Protein AF-A0A946UYH3-F1 (afdb_monomer)

Foldseek 3Di:
DEDEADAPPDQWGQDAKDKDKDKAFDDDPAAWAWKWKDKQPWIDIDGRVNCVVNRIDIDITIDGSVSFDIDGHPQDRHPVDPRGDQKDKDWLSIKMKMWIWGDDPPDIDIDIDMDRDMDMYGYPDDPDDPPPDPDDDDDDDDDDDD

Nearest PDB structures (foldseek):
  7w9m-assembly1_B  TM=3.131E-01  e=1.533E-01  Homo sapiens
  7tj9-assembly1_B  TM=3.455E-01  e=3.150E-01  Homo sap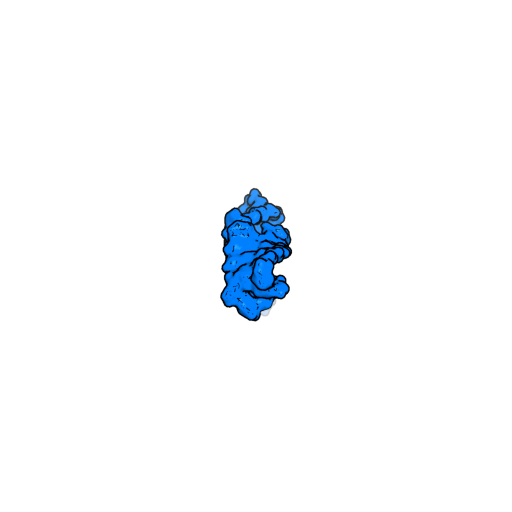iens
  8esd-assembly1_S  TM=6.014E-01  e=2.314E+00  Homo sapiens
  8jyw-assembly1_A  TM=1.982E-01  e=4.257E+00  Trichoplax adhaerens

Radius of gyration: 27.03 Å; Cα contacts (8 Å, |Δi|>4): 271; chains: 1; bounding box: 70×58×74 Å

Secondary structure (DSSP, 8-state):
-EEPPBPTT--EEPP--EEEEEEEE---SSEEEEEEEEETTEEEEEEHHHHTT-SEEEEEEEEPGGGSPPEE-TTBSBTT-TTSBSEEEEEEEEEEEEEEEEEETTEEEEEEEEEEEEEEEEE-PPPPPP----PPP-PPPPPP--

pLDDT: mean 83.89, std 14.58, range [45.91, 98.06]

Sequence (146 aa):
MAVAPRAAGLDVVNLPAVGFALRAAIQCKGEPVSVTLSIADTFTTIGRDALLDKRAAEATVEVAAGQLALAAHDGFCIAEDRATSDELLLPGFTTAHASLRCMNGDVESLHFASAPLQLRLSCAREPDAPQEEPDAPQEEPGEPDR

Mean predicted aligned error: 10.33 Å

Structure (mmCIF, N/CA/C/O backbone):
data_AF-A0A946UYH3-F1
#
_entry.id   AF-A0A946UYH3-F1
#
loop_
_atom_site.group_PDB
_atom_site.id
_atom_site.type_symbol
_atom_site.label_atom_id
_atom_site.label_alt_id
_atom_site.label_comp_id
_atom_site.label_asym_id
_atom_site.label_entity_id
_atom_site.label_seq_id
_atom_site.pdbx_PDB_ins_code
_atom_site.Cartn_x
_atom_site.Cartn_y
_atom_site.Cartn_z
_atom_site.occupancy
_atom_site.B_iso_or_equiv
_atom_site.auth_seq_id
_atom_site.auth_comp_id
_atom_site.auth_asym_id
_atom_site.auth_atom_id
_atom_site.pdbx_PDB_model_num
ATOM 1 N N . MET A 1 1 ? -8.093 -8.979 9.845 1.00 81.88 1 MET A N 1
ATOM 2 C CA . MET A 1 1 ? -7.068 -8.528 10.809 1.00 81.88 1 MET A CA 1
ATOM 3 C C . MET A 1 1 ? -7.731 -8.343 12.153 1.00 81.88 1 MET A C 1
ATOM 5 O O . MET A 1 1 ? -8.774 -7.708 12.195 1.00 81.88 1 MET A O 1
ATOM 9 N N . ALA A 1 2 ? -7.150 -8.897 13.214 1.00 85.12 2 ALA A N 1
ATOM 10 C CA . ALA A 1 2 ? -7.738 -8.864 14.546 1.00 85.12 2 ALA A CA 1
ATOM 11 C C . ALA A 1 2 ? -7.519 -7.512 15.245 1.00 85.12 2 ALA A C 1
ATOM 13 O O . ALA A 1 2 ? -6.411 -6.978 15.211 1.00 85.12 2 ALA A O 1
ATOM 14 N N . VAL A 1 3 ? -8.557 -6.984 15.891 1.00 86.44 3 VAL A N 1
ATOM 15 C CA . VAL A 1 3 ? -8.477 -5.820 16.787 1.00 86.44 3 VAL A CA 1
ATOM 16 C C . VAL A 1 3 ? -9.142 -6.146 18.119 1.00 86.44 3 VAL A C 1
ATOM 18 O O . VAL A 1 3 ? -10.119 -6.892 18.161 1.00 86.44 3 VAL A O 1
ATOM 21 N N . ALA A 1 4 ? -8.594 -5.613 19.208 1.00 86.12 4 ALA A N 1
ATOM 22 C CA . ALA A 1 4 ? -9.153 -5.824 20.536 1.00 86.12 4 ALA A CA 1
ATOM 23 C C . ALA A 1 4 ? -10.472 -5.048 20.711 1.00 86.12 4 ALA A C 1
ATOM 25 O O . ALA A 1 4 ? -10.608 -3.958 20.142 1.00 86.12 4 ALA A O 1
ATOM 26 N N . PRO A 1 5 ? -11.415 -5.565 21.520 1.00 86.62 5 PRO A N 1
ATOM 27 C CA . PRO A 1 5 ? -12.607 -4.819 21.893 1.00 86.62 5 PRO A CA 1
ATOM 28 C C . PRO A 1 5 ? -12.257 -3.488 22.561 1.00 86.62 5 PRO A C 1
ATOM 30 O O . PRO A 1 5 ? -11.359 -3.418 23.401 1.00 86.62 5 PRO A O 1
ATOM 33 N N . ARG A 1 6 ? -12.977 -2.427 22.198 1.00 85.00 6 ARG A N 1
ATOM 34 C CA . ARG A 1 6 ? -12.790 -1.080 22.753 1.00 85.00 6 ARG A CA 1
ATOM 35 C C . ARG A 1 6 ? -13.858 -0.745 23.793 1.00 85.00 6 ARG A C 1
ATOM 37 O O . ARG A 1 6 ? -14.955 -1.299 23.762 1.00 85.00 6 ARG A O 1
ATOM 44 N N . ALA A 1 7 ? -13.539 0.171 24.704 1.00 83.44 7 ALA A N 1
ATOM 45 C CA . ALA A 1 7 ? -14.489 0.653 25.705 1.00 83.44 7 ALA A CA 1
ATOM 46 C C . ALA A 1 7 ? -15.679 1.382 25.057 1.00 83.44 7 ALA A C 1
ATOM 48 O O . ALA A 1 7 ? -15.552 1.969 23.976 1.00 83.44 7 ALA A O 1
ATOM 49 N N . ALA A 1 8 ? -16.828 1.362 25.735 1.00 78.94 8 ALA A N 1
ATOM 50 C CA . ALA A 1 8 ? -17.993 2.136 25.326 1.00 78.94 8 ALA A CA 1
ATOM 51 C C . ALA A 1 8 ? -17.664 3.643 25.282 1.00 78.94 8 ALA A C 1
ATOM 53 O O . ALA A 1 8 ? -16.902 4.149 26.106 1.00 78.94 8 ALA A O 1
ATOM 54 N N . GLY A 1 9 ? -18.224 4.357 24.301 1.00 73.50 9 GLY A N 1
ATOM 55 C CA . GLY A 1 9 ? -17.996 5.796 24.103 1.00 73.50 9 GLY A CA 1
ATOM 56 C C . GLY A 1 9 ? -16.707 6.166 23.357 1.00 73.50 9 GLY A C 1
ATOM 57 O O . GLY A 1 9 ? -16.416 7.349 23.208 1.00 73.50 9 GLY A O 1
ATOM 58 N N . LEU A 1 10 ? -15.929 5.184 22.886 1.00 77.50 10 LEU A N 1
ATOM 59 C CA . LEU A 1 10 ? -14.854 5.421 21.922 1.00 77.50 10 LEU A CA 1
ATOM 60 C C . LEU A 1 10 ? -15.383 5.237 20.496 1.00 77.50 10 LEU A C 1
ATOM 62 O O . LEU A 1 10 ? -15.771 4.131 20.108 1.00 77.50 10 LEU A O 1
ATOM 66 N N . ASP A 1 11 ? -15.328 6.298 19.696 1.00 74.62 11 ASP A N 1
ATOM 67 C CA . ASP A 1 11 ? -15.830 6.283 18.311 1.00 74.62 11 ASP A CA 1
ATOM 68 C C . ASP A 1 11 ? -14.778 5.789 17.311 1.00 74.62 11 ASP A C 1
ATOM 70 O O . ASP A 1 11 ? -15.078 5.485 16.158 1.00 74.62 11 ASP A O 1
ATOM 74 N N . VAL A 1 12 ? -13.528 5.679 17.762 1.00 77.38 12 VAL A N 1
ATOM 75 C CA . VAL A 1 12 ? -12.361 5.454 16.916 1.00 77.38 12 VAL A CA 1
ATOM 76 C C . VAL A 1 12 ? -11.763 4.063 17.116 1.00 77.38 12 VAL A C 1
ATOM 78 O O . VAL A 1 12 ? -11.530 3.620 18.241 1.00 77.38 12 VAL A O 1
ATOM 81 N N . VAL A 1 13 ? -11.434 3.404 16.004 1.00 77.56 13 VAL A N 1
ATOM 82 C CA . VAL A 1 13 ? -10.667 2.155 15.972 1.00 77.56 13 VAL A CA 1
ATOM 83 C C . VAL A 1 13 ? -9.191 2.448 15.709 1.00 77.56 13 VAL A C 1
ATOM 85 O O . VAL A 1 13 ? -8.835 2.989 14.661 1.00 77.56 13 VAL A O 1
ATOM 88 N N . ASN A 1 14 ? -8.325 2.031 16.635 1.00 76.81 14 ASN A N 1
ATOM 89 C CA . ASN A 1 14 ? -6.879 2.031 16.425 1.00 76.81 14 ASN A CA 1
ATOM 90 C C . ASN A 1 14 ? -6.479 0.831 15.562 1.00 76.81 14 ASN A C 1
ATOM 92 O O . ASN A 1 14 ? -6.734 -0.319 15.925 1.00 76.81 14 ASN A O 1
ATOM 96 N N . LEU A 1 15 ? -5.837 1.100 14.427 1.00 81.38 15 LEU A N 1
ATOM 97 C CA . LEU A 1 15 ? -5.325 0.060 13.542 1.00 81.38 15 LEU A CA 1
ATOM 98 C C . LEU A 1 15 ? -3.907 -0.349 13.977 1.00 81.38 15 LEU A C 1
ATOM 100 O O . LEU A 1 15 ? -3.093 0.527 14.263 1.00 81.38 15 LEU A O 1
ATOM 104 N N . PRO A 1 16 ? -3.575 -1.650 14.032 1.00 83.06 16 PRO A N 1
ATOM 105 C CA . PRO A 1 16 ? -2.197 -2.103 14.198 1.00 83.06 16 PRO A CA 1
ATOM 106 C C . PRO A 1 16 ? -1.377 -1.843 12.923 1.00 83.06 16 PRO A C 1
ATOM 108 O O . PRO A 1 16 ? -1.910 -1.420 11.899 1.00 83.06 16 PRO A O 1
ATOM 111 N N . ALA A 1 17 ? -0.073 -2.123 12.973 1.00 88.56 17 ALA A N 1
ATOM 112 C CA . ALA A 1 17 ? 0.749 -2.149 11.766 1.00 88.56 17 ALA A CA 1
ATOM 113 C C . ALA A 1 17 ? 0.253 -3.239 10.801 1.00 88.56 17 ALA A C 1
ATOM 115 O O . ALA A 1 17 ? -0.156 -4.320 11.236 1.00 88.56 17 ALA A O 1
ATOM 116 N N . VAL A 1 18 ? 0.290 -2.959 9.497 1.00 89.31 18 VAL A N 1
ATOM 117 C CA . VAL A 1 18 ? -0.263 -3.850 8.468 1.00 89.31 18 VAL A CA 1
ATOM 118 C C . VAL A 1 18 ? 0.735 -4.063 7.341 1.00 89.31 18 VAL A C 1
ATOM 120 O O . VAL A 1 18 ? 1.255 -3.105 6.775 1.00 89.31 18 VAL A O 1
ATOM 123 N N . GLY A 1 19 ? 0.973 -5.327 6.993 1.00 91.12 19 GLY A N 1
ATOM 124 C CA . GLY A 1 19 ? 1.743 -5.717 5.815 1.00 91.12 19 GLY A CA 1
ATOM 125 C C . GLY A 1 19 ? 0.843 -5.909 4.597 1.00 91.12 19 GLY A C 1
ATOM 126 O O . GLY A 1 19 ? -0.117 -6.679 4.647 1.00 91.12 19 GLY A O 1
ATOM 127 N N . PHE A 1 20 ? 1.175 -5.249 3.490 1.00 92.19 20 PHE A N 1
ATOM 128 C CA . PHE A 1 20 ? 0.482 -5.402 2.212 1.00 92.19 20 PHE A CA 1
ATOM 129 C C . PHE A 1 20 ? 1.381 -6.093 1.201 1.00 92.19 20 PHE A C 1
ATOM 131 O O . PHE A 1 20 ? 2.443 -5.577 0.860 1.00 92.19 20 PHE A O 1
ATOM 138 N N . ALA A 1 21 ? 0.925 -7.230 0.681 1.00 94.56 21 ALA A N 1
ATOM 139 C CA . ALA A 1 21 ? 1.525 -7.847 -0.491 1.00 94.56 21 ALA A CA 1
ATOM 140 C C . ALA A 1 21 ? 1.040 -7.106 -1.745 1.00 94.56 21 ALA A C 1
ATOM 142 O O . ALA A 1 21 ? -0.137 -7.164 -2.104 1.00 94.56 21 ALA A O 1
ATOM 143 N N . LEU A 1 22 ? 1.949 -6.387 -2.393 1.00 95.12 22 LEU A N 1
ATOM 144 C CA . LEU A 1 22 ? 1.689 -5.616 -3.598 1.00 95.12 22 LEU A CA 1
ATOM 145 C C . LEU A 1 22 ? 2.264 -6.324 -4.818 1.00 95.12 22 LEU A C 1
ATOM 147 O O . LEU A 1 22 ? 3.353 -6.895 -4.773 1.00 95.12 22 LEU A O 1
ATOM 151 N N . ARG A 1 23 ? 1.540 -6.219 -5.934 1.00 95.50 23 ARG A N 1
ATOM 152 C CA . ARG A 1 23 ? 1.967 -6.723 -7.236 1.00 95.50 23 ARG A CA 1
ATOM 153 C C . ARG A 1 23 ? 1.684 -5.691 -8.316 1.00 95.50 23 ARG A C 1
ATOM 155 O O . ARG A 1 23 ? 0.529 -5.345 -8.551 1.00 95.50 23 ARG A O 1
ATOM 162 N N . ALA A 1 24 ? 2.725 -5.247 -9.010 1.00 95.56 24 ALA A N 1
ATOM 163 C CA . ALA A 1 24 ? 2.619 -4.333 -10.141 1.00 95.56 24 ALA A CA 1
ATOM 164 C C . ALA A 1 24 ? 3.053 -5.035 -11.428 1.00 95.56 24 ALA A C 1
ATOM 166 O O . ALA A 1 24 ? 4.177 -5.524 -11.524 1.00 95.56 24 ALA A O 1
ATOM 167 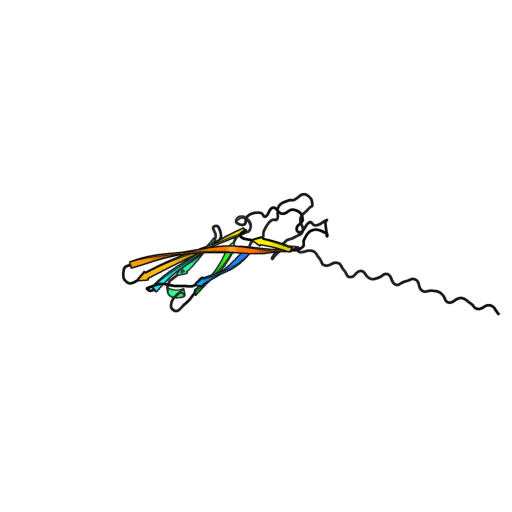N N . ALA A 1 25 ? 2.170 -5.092 -12.426 1.00 95.38 25 ALA A N 1
ATOM 168 C CA . ALA A 1 25 ? 2.532 -5.598 -13.746 1.00 95.38 25 ALA A CA 1
ATOM 169 C C . ALA A 1 25 ? 3.519 -4.639 -14.429 1.00 95.38 25 ALA A C 1
ATOM 171 O O . ALA A 1 25 ? 3.324 -3.425 -14.416 1.00 95.38 25 ALA A O 1
ATOM 172 N N . ILE A 1 26 ? 4.565 -5.189 -15.042 1.00 94.69 26 ILE A N 1
ATOM 173 C CA . ILE A 1 26 ? 5.612 -4.413 -15.707 1.00 94.69 26 ILE A CA 1
ATOM 174 C C . ILE A 1 26 ? 5.309 -4.378 -17.201 1.00 94.69 26 ILE A C 1
ATOM 176 O O . ILE A 1 26 ? 5.225 -5.419 -17.855 1.00 94.69 26 ILE A O 1
ATOM 180 N N . GLN A 1 27 ? 5.162 -3.174 -17.746 1.00 92.88 27 GLN A N 1
ATOM 181 C CA . GLN A 1 27 ? 5.037 -2.947 -19.182 1.00 92.88 27 GLN A CA 1
ATOM 182 C C . GLN A 1 27 ? 5.959 -1.798 -19.582 1.00 92.88 27 GLN A C 1
ATOM 184 O O . GLN A 1 27 ? 5.649 -0.632 -19.356 1.00 92.88 27 GLN A O 1
ATOM 189 N N . CYS A 1 28 ? 7.095 -2.144 -20.185 1.00 91.44 28 CYS A N 1
ATOM 190 C CA . CYS A 1 28 ? 8.049 -1.199 -20.751 1.00 91.44 28 CYS A CA 1
ATOM 191 C C . CYS A 1 28 ? 8.170 -1.445 -22.257 1.00 91.44 28 CYS A C 1
ATOM 193 O O . CYS A 1 28 ? 8.174 -2.589 -22.707 1.00 91.44 28 CYS A O 1
ATOM 195 N N . LYS A 1 29 ? 8.324 -0.372 -23.041 1.00 87.88 29 LYS A N 1
ATOM 196 C CA . LYS A 1 29 ? 8.754 -0.478 -24.449 1.00 87.88 29 LYS A CA 1
ATOM 197 C C . LYS A 1 29 ? 10.257 -0.791 -24.591 1.00 87.88 29 LYS A C 1
ATOM 199 O O . LYS A 1 29 ? 10.709 -1.028 -25.703 1.00 87.88 29 LYS A O 1
ATOM 204 N N . GLY A 1 30 ? 10.996 -0.789 -23.480 1.00 89.38 30 GLY A N 1
ATOM 205 C CA . GLY A 1 30 ? 12.401 -1.182 -23.352 1.00 89.38 30 GLY A CA 1
ATOM 206 C C . GLY A 1 30 ? 12.623 -1.949 -22.044 1.00 89.38 30 GLY A C 1
ATOM 207 O O . GLY A 1 30 ? 11.762 -2.724 -21.630 1.00 89.38 30 GLY A O 1
ATOM 208 N N . GLU A 1 31 ? 13.740 -1.713 -21.363 1.00 93.06 31 GLU A N 1
ATOM 209 C CA . GLU A 1 31 ? 14.078 -2.406 -20.119 1.00 93.06 31 GLU A CA 1
ATOM 210 C C . GLU A 1 31 ? 13.483 -1.721 -18.880 1.00 93.06 31 GLU A C 1
ATOM 212 O O . GLU A 1 31 ? 13.553 -0.492 -18.761 1.00 93.06 31 GLU A O 1
ATOM 217 N N . PRO A 1 32 ? 12.951 -2.485 -17.911 1.00 95.81 32 PRO A N 1
ATOM 218 C CA . PRO A 1 32 ? 12.617 -1.943 -16.604 1.00 95.81 32 PRO A CA 1
ATOM 219 C C . PRO A 1 32 ? 13.900 -1.617 -15.826 1.00 95.81 32 PRO A C 1
ATOM 221 O O . PRO A 1 32 ? 14.776 -2.459 -15.640 1.00 95.81 32 PRO A O 1
ATOM 224 N N . VAL A 1 33 ? 14.007 -0.380 -15.347 1.00 96.38 33 VAL A N 1
ATOM 225 C CA . VAL A 1 33 ? 15.150 0.094 -14.551 1.00 96.38 33 VAL A CA 1
ATOM 226 C C . VAL A 1 33 ? 14.853 -0.011 -13.065 1.00 96.38 33 VAL A C 1
ATOM 228 O O . VAL A 1 33 ? 15.717 -0.384 -12.274 1.00 96.38 33 VAL A O 1
ATOM 231 N N . SER A 1 34 ? 13.641 0.361 -12.667 1.00 97.56 34 SER A N 1
ATOM 232 C CA . SER A 1 34 ? 13.211 0.263 -11.278 1.00 97.56 34 SER A CA 1
ATOM 233 C C . SER A 1 34 ? 11.699 0.337 -11.159 1.00 97.56 34 SER A C 1
ATOM 235 O O . SER A 1 34 ? 11.050 1.045 -11.930 1.00 97.56 34 SER A O 1
ATOM 237 N N . VAL A 1 35 ? 11.161 -0.337 -10.148 1.00 97.88 35 VAL A N 1
ATOM 238 C CA . VAL A 1 35 ? 9.782 -0.164 -9.693 1.00 97.88 35 VAL A CA 1
ATOM 239 C C . VAL A 1 35 ? 9.812 0.271 -8.239 1.00 97.88 35 VAL A C 1
ATOM 241 O O . VAL A 1 35 ? 10.409 -0.417 -7.415 1.00 97.88 35 VAL A O 1
ATOM 244 N N . THR A 1 36 ? 9.154 1.377 -7.918 1.00 98.06 36 THR A N 1
ATOM 245 C CA . THR A 1 36 ? 8.899 1.781 -6.534 1.00 98.06 36 THR A CA 1
ATOM 246 C C . THR A 1 36 ? 7.437 1.523 -6.213 1.00 98.06 36 THR A C 1
ATOM 248 O O . THR A 1 36 ? 6.555 1.963 -6.946 1.00 98.06 36 THR A O 1
ATOM 251 N N . LEU A 1 37 ? 7.187 0.798 -5.127 1.00 97.50 37 LEU A N 1
ATOM 252 C CA . LEU A 1 37 ? 5.860 0.538 -4.578 1.00 97.50 37 LEU A CA 1
ATOM 253 C C . LEU A 1 37 ? 5.751 1.261 -3.240 1.00 97.50 37 LEU A C 1
ATOM 255 O O . LEU A 1 37 ? 6.655 1.136 -2.413 1.00 97.50 37 LEU A O 1
ATOM 259 N N . SER A 1 38 ? 4.674 2.006 -3.016 1.00 96.00 38 SER A N 1
ATOM 260 C CA . SER A 1 38 ? 4.486 2.767 -1.781 1.00 96.00 38 SER A CA 1
ATOM 261 C C . SER A 1 38 ? 3.049 2.754 -1.278 1.00 96.00 38 SER A C 1
ATOM 263 O O . SER A 1 38 ? 2.100 2.603 -2.048 1.00 96.00 38 SER A O 1
ATOM 265 N N . ILE A 1 39 ? 2.904 2.904 0.037 1.00 94.69 39 ILE A N 1
ATOM 266 C CA . ILE A 1 39 ? 1.639 3.088 0.750 1.00 94.69 39 ILE A CA 1
ATOM 267 C C . ILE A 1 39 ? 1.916 4.078 1.882 1.00 94.69 39 ILE A C 1
ATOM 269 O O . ILE A 1 39 ? 2.830 3.845 2.674 1.00 94.69 39 ILE A O 1
ATOM 273 N N . ALA A 1 40 ? 1.129 5.154 1.975 1.00 89.88 40 ALA A N 1
ATOM 274 C CA . ALA A 1 40 ? 1.427 6.275 2.876 1.00 89.88 40 ALA A CA 1
ATOM 275 C C . ALA A 1 40 ? 2.894 6.735 2.698 1.00 89.88 40 ALA A C 1
ATOM 277 O O . ALA A 1 40 ? 3.311 6.953 1.558 1.00 89.88 40 ALA A O 1
ATOM 278 N N . ASP A 1 41 ? 3.682 6.831 3.776 1.00 89.50 41 ASP A N 1
ATOM 279 C CA . ASP A 1 41 ? 5.101 7.218 3.689 1.00 89.50 41 ASP A CA 1
ATOM 280 C C . ASP A 1 41 ? 6.068 6.023 3.628 1.00 89.50 41 ASP A C 1
ATOM 282 O O . ASP A 1 41 ? 7.283 6.222 3.572 1.00 89.50 41 ASP A O 1
ATOM 286 N N . THR A 1 42 ? 5.572 4.779 3.623 1.00 93.69 42 THR A N 1
ATOM 287 C CA . THR A 1 42 ? 6.428 3.600 3.432 1.00 93.69 42 THR A CA 1
ATOM 288 C C . THR A 1 42 ? 6.555 3.282 1.950 1.00 93.69 42 THR A C 1
ATOM 290 O O . THR A 1 42 ? 5.565 3.209 1.219 1.00 93.69 42 THR A O 1
ATOM 293 N N . PHE A 1 43 ? 7.780 3.022 1.496 1.00 95.25 43 PHE A N 1
ATOM 294 C CA . PHE A 1 43 ? 8.042 2.583 0.134 1.00 95.25 43 PHE A CA 1
ATOM 295 C C . PHE A 1 43 ? 9.139 1.526 0.072 1.00 95.25 43 PHE A C 1
ATOM 297 O O . PHE A 1 43 ? 9.990 1.411 0.951 1.00 95.25 43 PHE A O 1
ATOM 304 N N . THR A 1 44 ? 9.132 0.775 -1.019 1.00 96.62 44 THR A N 1
ATOM 305 C CA . THR A 1 44 ? 10.197 -0.147 -1.393 1.00 96.62 44 THR A CA 1
ATOM 306 C C . THR A 1 44 ? 10.509 0.026 -2.868 1.00 96.62 44 THR A C 1
ATOM 308 O O . THR A 1 44 ? 9.610 0.262 -3.678 1.00 96.62 44 THR A O 1
ATOM 311 N N . THR A 1 45 ? 11.786 -0.070 -3.221 1.00 97.44 45 THR A N 1
ATOM 312 C CA . THR A 1 45 ? 12.246 0.075 -4.601 1.00 97.44 45 THR A CA 1
ATOM 313 C C . THR A 1 45 ? 12.958 -1.192 -5.027 1.00 97.44 45 THR A C 1
ATOM 315 O O . THR A 1 45 ? 13.948 -1.598 -4.425 1.00 97.44 45 THR A O 1
ATOM 318 N N . ILE A 1 46 ? 12.468 -1.790 -6.105 1.00 97.31 46 ILE A N 1
ATOM 319 C CA . ILE A 1 46 ? 13.059 -2.955 -6.747 1.00 97.31 46 ILE A CA 1
ATOM 320 C C . ILE A 1 46 ? 13.879 -2.446 -7.931 1.00 97.31 46 ILE A C 1
ATOM 322 O O . ILE A 1 46 ? 13.350 -1.772 -8.817 1.00 97.31 46 ILE A O 1
ATOM 326 N N . GLY A 1 47 ? 15.182 -2.720 -7.916 1.00 96.69 47 GLY A N 1
ATOM 327 C CA . GLY A 1 47 ? 16.112 -2.312 -8.968 1.00 96.69 47 GLY A CA 1
ATOM 328 C C . GLY A 1 47 ? 16.141 -3.276 -10.154 1.00 96.69 47 GLY A C 1
ATOM 329 O O . GLY A 1 47 ? 15.674 -4.410 -10.055 1.00 96.69 47 GLY A O 1
ATOM 330 N N . ARG A 1 48 ? 16.737 -2.817 -11.259 1.00 95.12 48 ARG A N 1
ATOM 331 C CA . ARG A 1 48 ? 16.861 -3.520 -12.547 1.00 95.12 48 ARG A CA 1
ATOM 332 C C . ARG A 1 48 ? 17.170 -5.006 -12.404 1.00 95.12 48 ARG A C 1
ATOM 334 O O . ARG A 1 48 ? 16.424 -5.810 -12.945 1.00 95.12 48 ARG A O 1
ATOM 341 N N . ASP A 1 49 ? 18.217 -5.368 -11.667 1.00 95.19 49 ASP A N 1
ATOM 342 C CA . ASP A 1 49 ? 18.698 -6.756 -11.596 1.00 95.19 49 ASP A CA 1
ATOM 343 C C . ASP A 1 49 ? 17.627 -7.729 -11.080 1.00 95.19 49 ASP A C 1
ATOM 345 O O . ASP A 1 49 ? 17.541 -8.865 -11.535 1.00 95.19 49 ASP A O 1
ATOM 349 N N . ALA A 1 50 ? 16.758 -7.267 -10.177 1.00 93.25 50 ALA A N 1
ATOM 350 C CA . ALA A 1 50 ? 15.645 -8.050 -9.645 1.00 93.25 50 ALA A CA 1
ATOM 351 C C . ALA A 1 50 ? 14.397 -8.040 -10.552 1.00 93.25 50 ALA A C 1
ATOM 353 O O . ALA A 1 50 ? 13.477 -8.831 -10.340 1.00 93.25 50 ALA A O 1
ATOM 354 N N . LEU A 1 51 ? 14.356 -7.153 -11.552 1.00 93.88 51 LEU A N 1
ATOM 355 C CA . LEU A 1 51 ? 13.274 -7.016 -12.532 1.00 93.88 51 LEU A CA 1
ATOM 356 C C . LEU A 1 51 ? 13.581 -7.705 -13.865 1.00 93.88 51 LEU A C 1
ATOM 358 O O . LEU A 1 51 ? 12.655 -7.912 -14.652 1.00 93.88 51 LEU A O 1
ATOM 362 N N . LEU A 1 52 ? 14.844 -8.055 -14.126 1.00 87.44 52 LEU A N 1
ATOM 363 C CA . LEU A 1 52 ? 15.234 -8.792 -15.327 1.00 87.44 52 LEU A CA 1
ATOM 364 C C . LEU A 1 52 ? 14.401 -10.077 -15.439 1.00 87.44 52 LEU A C 1
ATOM 366 O O . LEU A 1 52 ? 14.219 -10.818 -14.471 1.00 87.44 52 LEU A O 1
ATOM 370 N N . ASP A 1 53 ? 13.820 -10.283 -16.620 1.00 86.75 53 ASP A N 1
ATOM 371 C CA . ASP A 1 53 ? 12.926 -11.399 -16.952 1.00 86.75 53 ASP A CA 1
ATOM 372 C C . ASP A 1 53 ? 11.644 -11.514 -16.101 1.00 86.75 53 ASP A C 1
ATOM 374 O O . ASP A 1 53 ? 10.915 -12.510 -16.178 1.00 86.75 53 ASP A O 1
ATOM 378 N N . LYS A 1 54 ? 11.301 -10.488 -15.311 1.00 92.19 54 LYS A N 1
ATOM 379 C CA . LYS A 1 54 ? 10.051 -10.443 -14.544 1.00 92.19 54 LYS A CA 1
ATOM 380 C C . LYS A 1 54 ? 8.954 -9.722 -15.317 1.00 92.19 54 LYS A C 1
ATOM 382 O O . LYS A 1 54 ? 9.141 -8.657 -15.893 1.00 92.19 54 LYS A O 1
ATOM 387 N N . ARG A 1 55 ? 7.745 -10.286 -15.261 1.00 93.25 55 ARG A N 1
ATOM 388 C CA . ARG A 1 55 ? 6.519 -9.648 -15.782 1.00 93.25 55 ARG A CA 1
ATOM 389 C C . ARG A 1 55 ? 5.791 -8.805 -14.737 1.00 93.25 55 ARG A C 1
ATOM 391 O O . ARG A 1 55 ? 4.871 -8.067 -15.080 1.00 93.25 55 ARG A O 1
ATOM 398 N N . ALA A 1 56 ? 6.163 -8.946 -13.470 1.00 95.50 56 ALA A N 1
ATOM 399 C CA . ALA A 1 56 ? 5.593 -8.194 -12.369 1.00 95.50 56 ALA A CA 1
ATOM 400 C C . ALA A 1 56 ? 6.642 -7.968 -11.279 1.00 95.50 56 ALA A C 1
ATOM 402 O O . ALA A 1 56 ? 7.506 -8.816 -11.060 1.00 95.50 56 ALA A O 1
ATOM 403 N N . ALA A 1 57 ? 6.533 -6.828 -10.610 1.00 95.44 57 ALA A N 1
ATOM 404 C CA . ALA A 1 57 ? 7.247 -6.513 -9.390 1.00 95.44 57 ALA A CA 1
ATOM 405 C C . ALA A 1 57 ? 6.354 -6.878 -8.201 1.00 95.44 57 ALA A C 1
ATOM 407 O O . ALA A 1 57 ? 5.185 -6.486 -8.167 1.00 95.44 57 ALA A O 1
ATOM 408 N N . GLU A 1 58 ? 6.898 -7.631 -7.251 1.00 95.50 58 GLU A N 1
ATOM 409 C CA . GLU A 1 58 ? 6.186 -8.106 -6.066 1.00 95.50 58 GLU A CA 1
ATOM 410 C C . GLU A 1 58 ? 6.966 -7.692 -4.823 1.00 95.50 58 GLU A C 1
ATOM 412 O O . GLU A 1 58 ? 8.184 -7.866 -4.766 1.00 95.50 58 GLU A O 1
ATOM 417 N N . ALA A 1 59 ? 6.276 -7.115 -3.843 1.00 94.69 59 ALA A N 1
ATOM 418 C CA . ALA A 1 59 ? 6.881 -6.749 -2.571 1.00 94.69 59 ALA A CA 1
ATOM 419 C C . ALA A 1 59 ? 5.852 -6.737 -1.447 1.00 94.69 59 ALA A C 1
ATOM 421 O O . ALA A 1 59 ? 4.664 -6.507 -1.676 1.00 94.69 59 ALA A O 1
ATOM 422 N N . THR A 1 60 ? 6.342 -6.907 -0.224 1.00 95.25 60 THR A N 1
ATOM 423 C CA . THR A 1 60 ? 5.568 -6.638 0.986 1.00 95.25 60 THR A CA 1
ATOM 424 C C . THR A 1 60 ? 5.942 -5.256 1.506 1.00 95.25 60 THR A C 1
ATOM 426 O O . THR A 1 60 ? 7.123 -4.970 1.693 1.00 95.25 60 THR A O 1
ATOM 429 N N . VAL A 1 61 ? 4.946 -4.400 1.726 1.00 93.62 61 VAL A N 1
ATOM 430 C CA . VAL A 1 61 ? 5.118 -3.069 2.323 1.00 93.62 61 VAL A CA 1
ATOM 431 C C . VAL A 1 61 ? 4.443 -3.064 3.687 1.00 93.62 61 VAL A C 1
ATOM 433 O O . VAL A 1 61 ? 3.234 -3.272 3.779 1.00 93.62 61 VAL A O 1
ATOM 436 N N . GLU A 1 62 ? 5.224 -2.841 4.741 1.00 92.69 62 GLU A N 1
ATOM 437 C CA . GLU A 1 62 ? 4.720 -2.724 6.110 1.00 92.69 62 GLU A CA 1
ATOM 438 C C . GLU A 1 62 ? 4.408 -1.266 6.440 1.00 92.69 62 GLU A C 1
ATOM 440 O O . GLU A 1 62 ? 5.277 -0.395 6.412 1.00 92.69 62 GLU A O 1
ATOM 445 N N . VAL A 1 63 ? 3.149 -0.992 6.753 1.00 90.69 63 VAL A N 1
ATOM 446 C CA . VAL A 1 63 ? 2.685 0.343 7.122 1.00 90.69 63 VAL A CA 1
ATOM 447 C C . VAL A 1 63 ? 2.512 0.385 8.629 1.00 90.69 63 VAL A C 1
ATOM 449 O O . VAL A 1 63 ? 1.797 -0.442 9.204 1.00 90.69 63 VAL A O 1
ATOM 452 N N . ALA A 1 64 ? 3.180 1.335 9.280 1.00 88.75 64 ALA A N 1
ATOM 453 C CA . ALA A 1 64 ? 3.088 1.484 10.723 1.00 88.75 64 ALA A CA 1
ATOM 454 C C . ALA A 1 64 ? 1.680 1.945 11.130 1.00 88.75 64 ALA A C 1
ATOM 456 O O . ALA A 1 64 ? 1.049 2.733 10.428 1.00 88.75 64 ALA A O 1
ATOM 457 N N . ALA A 1 65 ? 1.222 1.515 12.309 1.00 85.31 65 ALA A N 1
ATOM 458 C CA . ALA A 1 65 ? -0.083 1.884 12.870 1.00 85.31 65 ALA A CA 1
ATOM 459 C C . ALA A 1 65 ? -0.365 3.399 12.805 1.00 85.31 65 ALA A C 1
ATOM 461 O O . ALA A 1 65 ? -1.444 3.814 12.400 1.00 85.31 65 ALA A O 1
ATOM 462 N N . GLY A 1 66 ? 0.631 4.230 13.143 1.00 79.75 66 GLY A N 1
ATOM 463 C CA . GLY A 1 66 ? 0.497 5.692 13.160 1.00 79.75 66 GLY A CA 1
ATOM 464 C C . GLY A 1 66 ? 0.355 6.355 11.785 1.00 79.75 66 GLY A C 1
ATOM 465 O O . GLY A 1 66 ? 0.031 7.535 11.722 1.00 79.75 66 GLY A O 1
ATOM 466 N N . GLN A 1 67 ? 0.590 5.619 10.696 1.00 82.12 67 GLN A N 1
ATOM 467 C CA . GLN A 1 67 ? 0.396 6.097 9.322 1.00 82.12 67 GLN A CA 1
ATOM 468 C C . GLN A 1 67 ? -0.964 5.690 8.750 1.00 82.12 67 GLN A C 1
ATOM 470 O O . GLN A 1 67 ? -1.317 6.085 7.639 1.00 82.12 67 GLN A O 1
ATOM 475 N N . LEU A 1 68 ? -1.723 4.875 9.484 1.00 78.44 68 LEU A N 1
ATOM 476 C CA . LEU A 1 68 ? -3.049 4.449 9.083 1.00 78.44 68 LEU A CA 1
ATOM 477 C C . LEU A 1 68 ? -4.089 5.363 9.713 1.00 78.44 68 LEU A C 1
ATOM 479 O O . LEU A 1 68 ? -4.063 5.634 10.913 1.00 78.44 68 LEU A O 1
ATOM 483 N N . ALA A 1 69 ? -5.016 5.840 8.884 1.00 70.75 69 ALA A N 1
ATOM 484 C CA . ALA A 1 69 ? -6.110 6.663 9.359 1.00 70.75 69 ALA A CA 1
ATOM 485 C C . ALA A 1 69 ? -6.944 5.888 10.385 1.00 70.75 69 ALA A C 1
ATOM 487 O O . ALA A 1 69 ? -7.345 4.742 10.168 1.00 70.75 69 ALA A O 1
ATOM 488 N N . LEU A 1 70 ? -7.216 6.556 11.497 1.00 70.62 70 LEU A N 1
ATOM 489 C CA .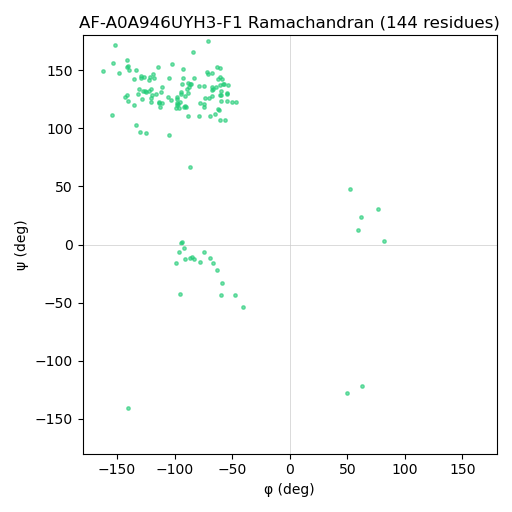 LEU A 1 70 ? -8.167 6.118 12.498 1.00 70.62 70 LEU A CA 1
ATOM 490 C C . LEU A 1 70 ? -9.556 5.998 11.859 1.00 70.62 70 LEU A C 1
ATOM 492 O O . LEU A 1 70 ? -10.062 6.959 11.279 1.00 70.62 70 LEU A O 1
ATOM 496 N N . ALA A 1 71 ? -10.169 4.818 11.947 1.00 68.62 71 ALA A N 1
ATOM 497 C CA . ALA A 1 71 ? -11.509 4.606 11.416 1.00 68.62 71 ALA A CA 1
ATOM 498 C C . ALA A 1 71 ? -12.539 4.967 12.489 1.00 68.62 71 ALA A C 1
ATOM 500 O O . ALA A 1 71 ? -12.648 4.271 13.501 1.00 68.62 71 ALA A O 1
ATOM 501 N N . ALA A 1 72 ? -13.278 6.057 12.273 1.00 66.31 72 ALA A N 1
ATOM 502 C CA . ALA A 1 72 ? -14.460 6.364 13.066 1.00 66.31 72 ALA A CA 1
ATOM 503 C C . ALA A 1 72 ? -15.590 5.422 12.637 1.00 66.31 72 ALA A C 1
ATOM 505 O O . ALA A 1 72 ? -15.968 5.413 11.463 1.00 66.31 72 ALA A O 1
ATOM 506 N N . HIS A 1 73 ? -16.091 4.595 13.550 1.00 73.06 73 HIS A N 1
ATOM 507 C CA . HIS A 1 73 ? -17.205 3.705 13.241 1.00 73.06 73 HIS A CA 1
ATOM 508 C C . HIS A 1 73 ? -17.998 3.347 14.486 1.00 73.06 73 HIS A C 1
ATOM 510 O O . HIS A 1 73 ? -17.538 2.558 15.317 1.00 73.06 73 HIS A O 1
ATOM 516 N N . ASP A 1 74 ? -19.226 3.841 14.562 1.00 70.19 74 ASP A N 1
ATOM 517 C CA . ASP A 1 74 ? -20.145 3.529 15.649 1.00 70.19 74 ASP A CA 1
ATOM 518 C C . ASP A 1 74 ? -20.543 2.048 15.578 1.00 70.19 74 ASP A C 1
ATOM 520 O O . ASP A 1 74 ? -20.832 1.512 14.509 1.00 70.19 74 ASP A O 1
ATOM 524 N N . GLY A 1 75 ? -20.491 1.343 16.707 1.00 81.31 75 GLY A N 1
ATOM 525 C CA . GLY A 1 75 ? -21.009 -0.025 16.790 1.00 81.31 75 GLY A CA 1
ATOM 526 C C . GLY A 1 75 ? -20.148 -1.134 16.168 1.00 81.31 75 GLY A C 1
ATOM 527 O O . GLY A 1 75 ? -20.693 -2.146 15.729 1.00 81.31 75 GLY A O 1
ATOM 528 N N . PHE A 1 76 ? -18.818 -0.993 16.153 1.00 86.88 76 PHE A N 1
ATOM 529 C CA . PHE A 1 76 ? -17.895 -2.095 15.834 1.00 86.88 76 PHE A CA 1
ATOM 530 C C . PHE A 1 76 ? -17.012 -2.451 17.037 1.00 86.88 76 PHE A C 1
ATOM 532 O O . PHE A 1 76 ? -16.347 -1.581 17.599 1.00 86.88 76 PHE A O 1
ATOM 539 N N . CYS A 1 77 ? -16.949 -3.736 17.389 1.00 87.06 77 CYS A N 1
ATOM 540 C CA . CYS A 1 77 ? -16.014 -4.278 18.378 1.00 87.06 77 CYS A CA 1
ATOM 541 C C . CYS A 1 77 ? -16.020 -3.548 19.742 1.00 87.06 77 CYS A C 1
ATOM 543 O O . CYS A 1 77 ? -14.967 -3.199 20.275 1.00 87.06 77 CYS A O 1
ATOM 545 N N . ILE A 1 78 ? -17.202 -3.291 20.316 1.00 87.81 78 ILE A N 1
ATOM 546 C CA . ILE A 1 78 ? -17.339 -2.683 21.654 1.00 87.81 78 ILE A CA 1
ATOM 547 C C . ILE A 1 78 ? -17.340 -3.791 22.715 1.00 87.81 78 ILE A C 1
ATOM 549 O O . ILE A 1 78 ? -18.060 -4.776 22.578 1.00 87.81 78 ILE A O 1
ATOM 553 N N . ALA A 1 79 ? -16.518 -3.662 23.757 1.00 85.31 79 ALA A N 1
ATOM 554 C CA . ALA A 1 79 ? -16.293 -4.714 24.754 1.00 85.31 79 ALA A CA 1
ATOM 555 C C . ALA A 1 79 ? -17.574 -5.139 25.489 1.00 85.31 79 ALA A C 1
ATOM 557 O O . ALA A 1 79 ? 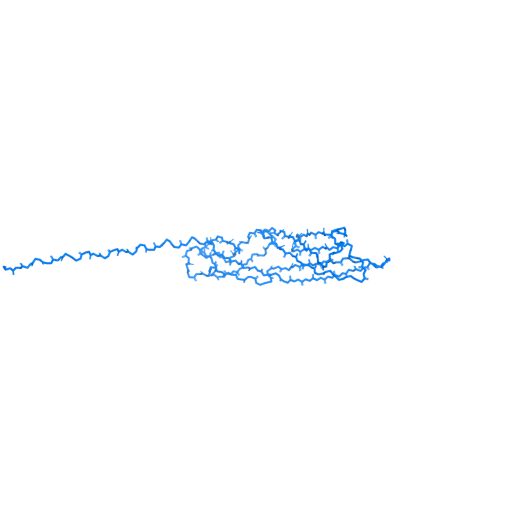-17.826 -6.330 25.648 1.00 85.31 79 ALA A O 1
ATOM 558 N N . GLU A 1 80 ? -18.392 -4.168 25.892 1.00 82.62 80 GLU A N 1
ATOM 559 C CA . GLU A 1 80 ? -19.589 -4.391 26.715 1.00 82.62 80 GLU A CA 1
ATOM 560 C C . GLU A 1 80 ? -20.870 -4.598 25.892 1.00 82.62 80 GLU A C 1
ATOM 562 O O . GLU A 1 80 ? -21.924 -4.876 26.458 1.00 82.62 80 GLU A O 1
ATOM 567 N N . ASP A 1 81 ? -20.796 -4.493 24.561 1.00 82.38 81 ASP A N 1
ATOM 568 C CA . ASP A 1 81 ? -21.960 -4.601 23.681 1.00 82.38 81 ASP A CA 1
ATOM 569 C C . ASP A 1 81 ? -21.753 -5.679 22.610 1.00 82.38 81 ASP A C 1
ATOM 571 O O . ASP A 1 81 ? -21.172 -5.446 21.545 1.00 82.38 81 ASP A O 1
ATOM 575 N N . ARG A 1 82 ? -22.275 -6.876 22.895 1.00 79.06 82 ARG A N 1
ATOM 576 C CA . ARG A 1 82 ? -22.264 -8.039 21.993 1.00 79.06 82 ARG A CA 1
ATOM 577 C C . ARG A 1 82 ? -23.124 -7.841 20.737 1.00 79.06 82 ARG A C 1
ATOM 579 O O . ARG A 1 82 ? -22.945 -8.594 19.788 1.00 79.06 82 ARG A O 1
ATOM 586 N N . ALA A 1 83 ? -24.026 -6.855 20.700 1.00 83.00 83 ALA A N 1
ATOM 587 C CA . ALA A 1 83 ? -24.822 -6.554 19.509 1.00 83.00 83 ALA A CA 1
ATOM 588 C C . ALA A 1 83 ? -24.021 -5.777 18.449 1.00 83.00 83 ALA A C 1
ATOM 590 O O . ALA A 1 83 ? -24.440 -5.695 17.293 1.00 83.00 83 ALA A O 1
ATOM 591 N N . THR A 1 84 ? -22.864 -5.217 18.819 1.00 84.31 84 THR A N 1
ATOM 592 C CA . THR A 1 84 ? -21.970 -4.552 17.864 1.00 84.31 84 THR A CA 1
ATOM 593 C C . THR A 1 84 ? -21.281 -5.540 16.935 1.00 84.31 84 THR A C 1
ATOM 595 O O . THR A 1 84 ? -20.938 -6.654 17.335 1.00 84.31 84 THR A O 1
ATOM 598 N N . SER A 1 85 ? -21.043 -5.099 15.695 1.00 85.75 85 SER A N 1
ATOM 599 C CA . SER A 1 85 ? -20.468 -5.936 14.643 1.00 85.75 85 SER A CA 1
ATOM 600 C C . SER A 1 85 ? -19.083 -6.453 15.030 1.00 85.75 85 SER A C 1
ATOM 602 O O . SER A 1 85 ? -18.236 -5.692 15.511 1.00 85.75 85 SER A O 1
ATOM 604 N N . ASP A 1 86 ? -18.840 -7.732 14.747 1.00 88.94 86 ASP A N 1
ATOM 605 C CA . ASP A 1 86 ? -17.523 -8.361 14.862 1.00 88.94 86 ASP A CA 1
ATOM 606 C C . ASP A 1 86 ? -16.663 -8.152 13.619 1.00 88.94 86 ASP A C 1
ATOM 608 O O . ASP A 1 86 ? -15.466 -8.422 13.646 1.00 88.94 86 ASP A O 1
ATOM 612 N N . GLU A 1 87 ? -17.233 -7.642 12.531 1.00 89.50 87 GLU A N 1
ATOM 613 C CA . GLU A 1 87 ? -16.494 -7.375 11.306 1.00 89.50 87 GLU A CA 1
ATOM 614 C C . GLU A 1 87 ? -16.719 -5.960 10.794 1.00 89.50 87 GLU A C 1
ATOM 616 O O . GLU A 1 87 ? -17.822 -5.413 10.856 1.00 89.50 87 GLU A O 1
ATOM 621 N N . LEU A 1 88 ? -15.656 -5.380 10.244 1.00 87.75 88 LEU A N 1
ATOM 622 C CA . LEU A 1 88 ? -15.702 -4.078 9.601 1.00 87.75 88 LEU A CA 1
ATOM 623 C C . LEU A 1 88 ? -14.833 -4.087 8.347 1.00 87.75 88 LEU A C 1
ATOM 625 O O . LEU A 1 88 ? -13.638 -4.377 8.408 1.00 87.75 88 LEU A O 1
ATOM 629 N N . LEU A 1 89 ? -15.433 -3.758 7.204 1.00 88.56 89 LEU A N 1
ATOM 630 C CA . LEU A 1 89 ? -14.710 -3.509 5.964 1.00 88.56 89 LEU A CA 1
ATOM 631 C C . LEU A 1 89 ? -14.462 -2.008 5.824 1.00 88.56 89 LEU A C 1
ATOM 633 O O . LEU A 1 89 ? -15.401 -1.219 5.793 1.00 88.56 89 LEU A O 1
ATOM 637 N N . LEU A 1 90 ? -13.196 -1.632 5.694 1.00 85.38 90 LEU A N 1
ATOM 638 C CA . LEU A 1 90 ? -12.756 -0.266 5.444 1.00 85.38 90 LEU A CA 1
ATOM 639 C C . LEU A 1 90 ? -12.325 -0.142 3.977 1.00 85.38 90 LEU A C 1
ATOM 641 O O . LEU A 1 90 ? -11.184 -0.485 3.640 1.00 85.38 90 LEU A O 1
ATOM 645 N N . PRO A 1 91 ? -13.220 0.287 3.071 1.00 83.81 91 PRO A N 1
ATOM 646 C CA . PRO A 1 91 ? -12.863 0.500 1.679 1.00 83.81 91 PRO A CA 1
ATOM 647 C C . PRO A 1 91 ? -12.028 1.774 1.528 1.00 83.81 91 PRO A C 1
ATOM 649 O O . PRO A 1 91 ? -12.354 2.807 2.103 1.00 83.81 91 PRO A O 1
ATOM 652 N N . GLY A 1 92 ? -10.965 1.716 0.725 1.00 80.06 92 GLY A N 1
ATOM 653 C CA . GLY A 1 92 ? -10.187 2.902 0.357 1.00 80.06 92 GLY A CA 1
ATOM 654 C C . GLY A 1 92 ? -9.521 3.618 1.533 1.00 80.06 92 GLY A C 1
ATOM 655 O O . GLY A 1 92 ? -9.230 4.803 1.422 1.00 80.06 92 GLY A O 1
ATOM 656 N N . PHE A 1 93 ? -9.277 2.923 2.651 1.00 82.75 93 PHE A N 1
ATOM 657 C CA . PHE A 1 93 ? -8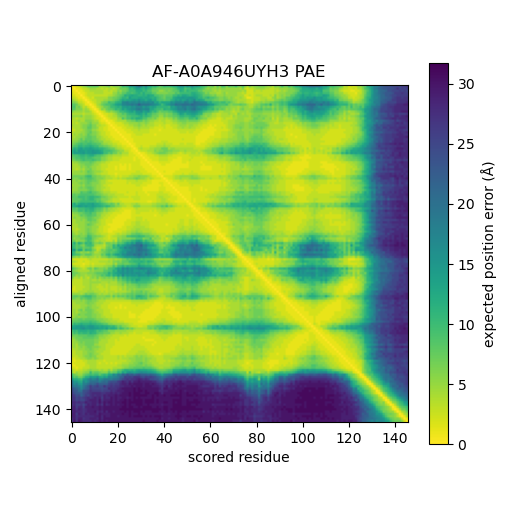.672 3.518 3.852 1.00 82.75 93 PHE A CA 1
ATOM 658 C C . PHE A 1 93 ? -7.242 4.035 3.606 1.00 82.75 93 PHE A C 1
ATOM 660 O O . PHE A 1 93 ? -6.754 4.892 4.335 1.00 82.75 93 PHE A O 1
ATOM 667 N N . THR A 1 94 ? -6.569 3.513 2.576 1.00 88.56 94 THR A N 1
ATOM 668 C CA . THR A 1 94 ? -5.311 4.034 2.037 1.00 88.56 94 THR A CA 1
ATOM 669 C C . THR A 1 94 ? -5.195 3.690 0.548 1.00 88.56 94 THR A C 1
ATOM 671 O O . THR A 1 94 ? -6.007 2.933 0.005 1.00 88.56 94 THR A O 1
ATOM 674 N N . THR A 1 95 ? -4.189 4.240 -0.129 1.00 93.38 95 THR A N 1
ATOM 675 C CA . THR A 1 95 ? -3.910 3.998 -1.551 1.00 93.38 95 THR A CA 1
ATOM 676 C C . THR A 1 95 ? -2.496 3.459 -1.717 1.00 93.38 95 THR A C 1
ATOM 678 O O . THR A 1 95 ? -1.545 4.016 -1.171 1.00 93.38 95 THR A O 1
ATOM 681 N N . ALA A 1 96 ? -2.357 2.380 -2.485 1.00 95.81 96 ALA A N 1
ATOM 682 C CA . ALA A 1 96 ? -1.061 1.925 -2.960 1.00 95.81 96 ALA A CA 1
ATOM 683 C C . ALA A 1 96 ? -0.699 2.667 -4.245 1.00 95.81 96 ALA A C 1
ATOM 685 O O . ALA A 1 96 ? -1.539 2.821 -5.135 1.00 95.81 96 ALA A O 1
ATOM 686 N N . HIS A 1 97 ? 0.557 3.075 -4.362 1.00 97.12 97 HIS A N 1
ATOM 687 C CA . HIS A 1 97 ? 1.115 3.693 -5.554 1.00 97.12 97 HIS A CA 1
ATOM 688 C C . HIS A 1 97 ? 2.251 2.837 -6.107 1.00 97.12 97 HIS A C 1
ATOM 690 O O . HIS A 1 97 ? 2.992 2.192 -5.366 1.00 97.12 97 HIS A O 1
ATOM 696 N N . ALA A 1 98 ? 2.390 2.848 -7.428 1.00 97.50 98 ALA A N 1
ATOM 697 C CA . ALA A 1 98 ? 3.505 2.246 -8.133 1.00 97.50 98 ALA A CA 1
ATOM 698 C C . ALA A 1 98 ? 4.074 3.251 -9.133 1.00 97.50 98 ALA A C 1
ATOM 700 O O . ALA A 1 98 ? 3.319 3.856 -9.897 1.00 97.50 98 ALA A O 1
ATOM 701 N N . SER A 1 99 ? 5.394 3.396 -9.158 1.00 97.56 99 SER A N 1
ATOM 702 C CA . SER A 1 99 ? 6.110 4.085 -10.226 1.00 97.56 99 SER A CA 1
ATOM 703 C C . SER A 1 99 ? 7.081 3.119 -10.894 1.00 97.56 99 SER A C 1
ATOM 705 O O . SER A 1 99 ? 7.859 2.432 -10.238 1.00 97.56 99 SER A O 1
ATOM 707 N N . LEU A 1 100 ? 7.010 3.031 -12.217 1.00 97.50 100 LEU A N 1
ATOM 708 C CA . LEU A 1 100 ? 7.881 2.207 -13.043 1.00 97.50 100 LEU A CA 1
ATOM 709 C C . LEU A 1 100 ? 8.731 3.131 -13.902 1.00 97.50 100 LEU A C 1
ATOM 711 O O . LEU A 1 100 ? 8.204 3.912 -14.694 1.00 97.50 100 LEU A O 1
ATOM 715 N N . ARG A 1 101 ? 10.046 2.999 -13.770 1.00 97.12 101 ARG A N 1
ATOM 716 C CA . ARG A 1 101 ? 11.017 3.635 -14.652 1.00 97.12 101 ARG A CA 1
ATOM 717 C C . ARG A 1 101 ? 11.473 2.638 -15.703 1.00 97.12 101 ARG A C 1
ATOM 719 O O . ARG A 1 101 ? 11.964 1.562 -15.358 1.00 97.12 101 ARG A O 1
ATOM 726 N N . CYS A 1 102 ? 11.341 3.017 -16.965 1.00 96.06 102 CYS A N 1
ATOM 727 C CA . CYS A 1 102 ? 11.805 2.251 -18.112 1.00 96.06 102 CYS A CA 1
ATOM 728 C C . CYS A 1 102 ? 12.922 3.007 -18.836 1.00 96.06 102 CYS A C 1
ATOM 730 O O . CYS A 1 102 ? 12.950 4.237 -18.836 1.00 96.06 102 CYS A O 1
ATOM 732 N N . MET A 1 103 ? 13.798 2.261 -19.501 1.00 95.75 103 MET A N 1
ATOM 733 C CA . MET A 1 103 ? 14.814 2.796 -20.400 1.00 95.75 103 MET A CA 1
ATOM 734 C C . MET A 1 103 ? 14.681 2.137 -21.770 1.00 95.75 103 MET A C 1
ATOM 736 O O . MET A 1 103 ? 14.603 0.913 -21.865 1.00 95.75 103 MET A O 1
ATOM 740 N N . ASN A 1 104 ? 14.660 2.933 -22.834 1.00 94.44 104 ASN A N 1
ATOM 741 C CA . ASN A 1 104 ? 14.667 2.450 -24.212 1.00 94.44 104 ASN A CA 1
ATOM 742 C C . ASN A 1 104 ? 15.758 3.176 -25.009 1.00 94.44 104 ASN A C 1
ATOM 744 O O . ASN A 1 104 ? 15.550 4.299 -25.471 1.00 94.44 104 ASN A O 1
ATOM 748 N N . GLY A 1 105 ? 16.930 2.548 -25.136 1.00 91.44 105 GLY A N 1
ATOM 749 C CA . GLY A 1 105 ? 18.136 3.238 -25.599 1.00 91.44 105 GLY A CA 1
ATOM 750 C C . GLY A 1 105 ? 18.516 4.343 -24.613 1.00 91.44 105 GLY A C 1
ATOM 751 O O . GLY A 1 105 ? 18.674 4.062 -23.429 1.00 91.44 105 GLY A O 1
ATOM 752 N N . ASP A 1 106 ? 18.582 5.585 -25.091 1.00 92.44 106 ASP A N 1
ATOM 753 C CA . ASP A 1 106 ? 18.874 6.773 -24.272 1.00 92.44 106 ASP A CA 1
ATOM 754 C C . ASP A 1 106 ? 17.610 7.490 -23.756 1.00 92.44 106 ASP A C 1
ATOM 756 O O . ASP A 1 106 ? 17.692 8.548 -23.133 1.00 92.44 106 ASP A O 1
ATOM 760 N N . VAL A 1 107 ? 16.419 6.953 -24.046 1.00 94.62 107 VAL A N 1
ATOM 761 C CA . VAL A 1 107 ? 15.145 7.565 -23.653 1.00 94.62 107 VAL A CA 1
ATOM 762 C C . VAL A 1 107 ? 14.634 6.938 -22.361 1.00 94.62 107 VAL A C 1
ATOM 764 O O . VAL A 1 107 ? 14.278 5.758 -22.328 1.00 94.62 107 VAL A O 1
ATOM 767 N N . GLU A 1 108 ? 14.527 7.757 -21.316 1.00 95.50 108 GLU A N 1
ATOM 768 C CA . GLU A 1 108 ? 13.885 7.395 -20.051 1.00 95.50 108 GLU A CA 1
ATOM 769 C C . GLU A 1 108 ? 12.377 7.692 -20.093 1.00 95.50 108 GLU A C 1
ATOM 771 O O . GLU A 1 108 ? 11.943 8.735 -20.588 1.00 95.50 108 GLU A O 1
ATOM 776 N N . SER A 1 109 ? 11.565 6.785 -19.544 1.00 96.19 109 SER A N 1
ATOM 777 C CA . SER A 1 109 ? 10.136 7.019 -19.318 1.00 96.19 109 SER A CA 1
ATOM 778 C C . SER A 1 109 ? 9.697 6.591 -17.921 1.00 96.19 109 SER A C 1
ATOM 780 O O . SER A 1 109 ? 10.233 5.647 -17.338 1.00 96.19 109 SER A O 1
ATOM 782 N N . LEU A 1 110 ? 8.681 7.280 -17.396 1.00 96.62 110 LEU A N 1
ATOM 783 C CA . LEU A 1 110 ? 8.060 6.993 -16.106 1.00 96.62 110 LEU A CA 1
ATOM 784 C C . LEU A 1 110 ? 6.575 6.677 -16.290 1.00 96.62 110 LEU A C 1
ATOM 786 O O . LEU A 1 110 ? 5.855 7.394 -16.985 1.00 96.62 110 LEU A O 1
ATOM 790 N N . HIS A 1 111 ? 6.124 5.612 -15.641 1.00 96.00 111 HIS A N 1
ATOM 791 C CA . HIS A 1 111 ? 4.734 5.171 -15.616 1.00 96.00 111 HIS A CA 1
ATOM 792 C C . HIS A 1 111 ? 4.249 5.115 -14.174 1.00 96.00 111 HIS A C 1
ATOM 794 O O . HIS A 1 111 ? 4.992 4.691 -13.293 1.00 96.00 111 HIS A O 1
ATOM 800 N N . PHE A 1 112 ? 2.998 5.506 -13.942 1.00 96.56 112 PHE A N 1
ATOM 801 C CA . PHE A 1 112 ? 2.405 5.537 -12.610 1.00 96.56 112 PHE A CA 1
ATOM 802 C C . PHE A 1 112 ? 1.098 4.759 -12.590 1.00 96.56 112 PHE A C 1
ATOM 804 O O . PHE A 1 112 ? 0.328 4.796 -13.550 1.00 96.56 112 PHE A O 1
ATOM 811 N N . ALA A 1 113 ? 0.843 4.081 -11.479 1.00 96.69 113 ALA A N 1
ATOM 812 C CA . ALA A 1 113 ? -0.430 3.444 -11.191 1.00 96.69 113 ALA A CA 1
ATOM 813 C C . ALA A 1 1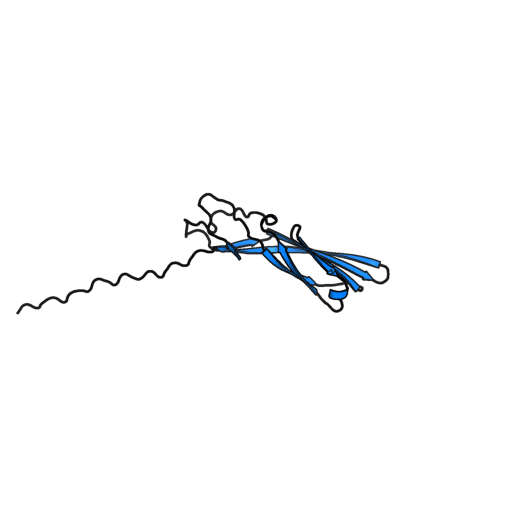13 ? -0.777 3.633 -9.714 1.00 96.69 113 ALA A C 1
ATOM 815 O O . ALA A 1 113 ? 0.107 3.776 -8.866 1.00 96.69 113 ALA A O 1
ATOM 816 N N . SER A 1 114 ? -2.069 3.614 -9.408 1.00 96.50 114 SER A N 1
ATOM 817 C CA . SER A 1 114 ? -2.563 3.611 -8.038 1.00 96.50 114 SER A CA 1
ATOM 818 C C . SER A 1 114 ? -3.755 2.676 -7.896 1.00 96.50 114 SER A C 1
ATOM 820 O O . SER A 1 114 ? -4.503 2.451 -8.849 1.00 96.50 114 SER A O 1
ATOM 822 N N . ALA A 1 115 ? -3.917 2.113 -6.703 1.00 94.50 115 ALA A N 1
ATOM 823 C CA . ALA A 1 115 ? -5.051 1.269 -6.365 1.00 94.50 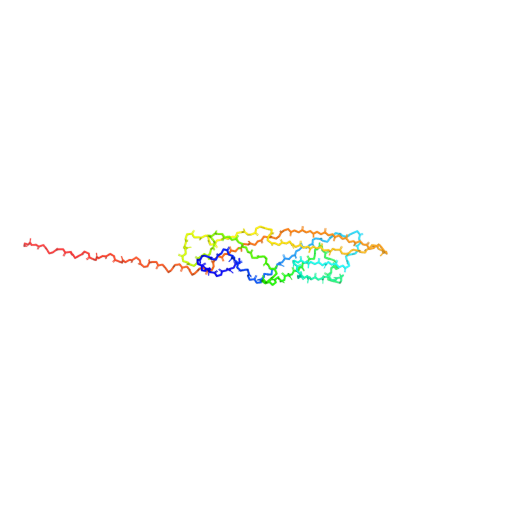115 ALA A CA 1
ATOM 824 C C . ALA A 1 115 ? -5.499 1.543 -4.921 1.00 94.50 115 ALA A C 1
ATOM 826 O O . ALA A 1 115 ? -4.658 1.514 -4.015 1.00 94.50 115 ALA A O 1
ATOM 827 N N . PRO A 1 116 ? -6.798 1.800 -4.679 1.00 93.44 116 PRO A N 1
ATOM 828 C CA . PRO A 1 116 ? -7.312 1.908 -3.323 1.00 93.44 116 PRO A CA 1
ATOM 829 C C . PRO A 1 116 ? -7.219 0.543 -2.640 1.00 93.44 116 PRO A C 1
ATOM 831 O O . PRO A 1 116 ? -7.604 -0.481 -3.208 1.00 93.44 116 PRO A O 1
ATOM 834 N N . LEU A 1 117 ? -6.718 0.531 -1.411 1.00 90.62 117 LEU A N 1
ATOM 835 C CA . LEU A 1 117 ? -6.636 -0.675 -0.602 1.00 90.62 117 LEU A CA 1
ATOM 836 C C . LEU A 1 117 ? -7.880 -0.815 0.271 1.00 90.62 117 LEU A C 1
ATOM 838 O O . LEU A 1 117 ? -8.519 0.164 0.655 1.00 90.62 117 LEU A O 1
ATOM 842 N N . GLN A 1 118 ? -8.226 -2.059 0.582 1.00 88.38 118 GLN A N 1
ATOM 843 C CA . GLN A 1 118 ? -9.334 -2.393 1.468 1.00 88.38 118 GLN A CA 1
ATOM 844 C C . GLN A 1 118 ? -8.806 -3.199 2.645 1.00 88.38 118 GLN A C 1
ATOM 846 O O . GLN A 1 118 ? -7.897 -4.017 2.486 1.00 88.38 118 GLN A O 1
ATOM 851 N N . LEU A 1 119 ? -9.382 -2.977 3.821 1.00 87.06 119 LEU A N 1
ATOM 852 C CA . LEU A 1 119 ? -8.987 -3.665 5.042 1.00 87.06 119 LEU A CA 1
ATOM 853 C C . LEU A 1 119 ? -10.215 -4.258 5.718 1.00 87.06 119 LEU A C 1
ATOM 855 O O . LEU A 1 119 ? -11.169 -3.545 6.008 1.00 87.06 119 LEU A O 1
ATOM 859 N N . ARG A 1 120 ? -10.184 -5.566 5.984 1.00 89.38 120 ARG A N 1
ATOM 860 C CA . ARG A 1 120 ? -11.197 -6.242 6.800 1.00 89.38 120 ARG A CA 1
ATOM 861 C C . ARG A 1 120 ? -10.672 -6.415 8.218 1.00 89.38 120 ARG A C 1
ATOM 863 O O . ARG A 1 120 ? -9.680 -7.120 8.447 1.00 89.38 120 ARG A O 1
ATOM 870 N N . LEU A 1 121 ? -11.351 -5.784 9.160 1.00 88.62 121 LEU A N 1
ATOM 871 C CA . LEU A 1 121 ? -11.139 -5.940 10.587 1.00 88.62 121 LEU A CA 1
ATOM 872 C C . LEU A 1 121 ? -12.075 -7.013 11.130 1.00 88.62 121 LEU A C 1
ATOM 874 O O . LEU A 1 121 ? -13.214 -7.131 10.686 1.00 88.62 121 LEU A O 1
ATOM 878 N N . SER A 1 122 ? -11.570 -7.776 12.086 1.00 90.44 122 SER A N 1
ATOM 879 C CA . SER A 1 122 ? -12.300 -8.778 12.850 1.00 90.44 122 SER A CA 1
ATOM 880 C C . SER A 1 122 ? -12.089 -8.494 14.334 1.00 90.44 122 SER A C 1
ATOM 882 O O . SER A 1 122 ? -10.952 -8.282 14.763 1.00 90.44 122 SER A O 1
ATOM 884 N N . CYS A 1 123 ? -13.156 -8.480 15.118 1.00 89.38 123 CYS A N 1
ATOM 885 C CA . CYS A 1 123 ? -13.087 -8.276 16.552 1.00 89.38 123 CYS A CA 1
ATOM 886 C C . CYS A 1 123 ? -12.535 -9.533 17.231 1.00 89.38 123 CYS A C 1
ATOM 888 O O . CYS A 1 123 ? -13.041 -10.634 17.026 1.00 8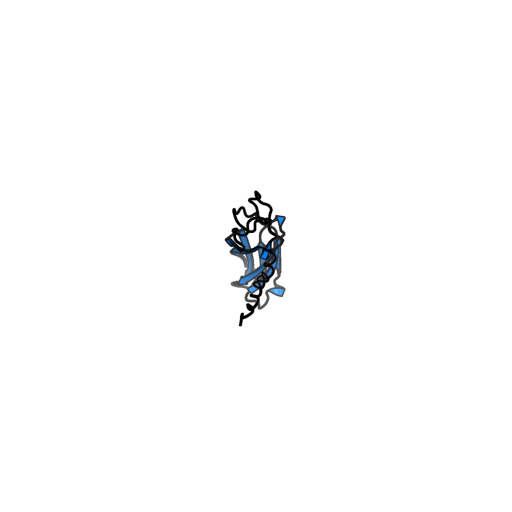9.38 123 CYS A O 1
ATOM 890 N N . ALA A 1 124 ? -11.483 -9.384 18.030 1.00 88.38 124 ALA A N 1
ATOM 891 C CA . ALA A 1 124 ? -10.881 -10.472 18.792 1.00 88.38 124 ALA A CA 1
ATOM 892 C C . ALA A 1 124 ? -11.598 -10.648 20.138 1.00 88.38 124 ALA A C 1
ATOM 894 O O . ALA A 1 124 ? -11.032 -10.359 21.190 1.00 88.38 124 ALA A O 1
ATOM 895 N N . ARG A 1 125 ? -12.865 -11.072 20.103 1.00 82.38 125 ARG A N 1
ATOM 896 C CA . ARG A 1 125 ? -13.587 -11.514 21.305 1.00 82.38 125 ARG A CA 1
ATOM 897 C C . ARG A 1 125 ? -13.250 -12.973 21.590 1.00 82.38 125 ARG A C 1
ATOM 899 O O . ARG A 1 125 ? -13.103 -13.763 20.658 1.00 82.38 125 ARG A O 1
ATOM 906 N N . GLU A 1 126 ? -13.142 -13.331 22.865 1.00 74.12 126 GLU A N 1
ATOM 907 C CA . GLU A 1 126 ? -13.150 -14.744 23.237 1.00 74.12 126 GLU A CA 1
ATOM 908 C C . GLU A 1 126 ? -14.516 -15.342 22.862 1.00 74.12 126 GLU A C 1
ATOM 910 O O . GLU A 1 126 ? -15.543 -14.688 23.084 1.00 74.12 126 GLU A O 1
ATOM 915 N N . PRO A 1 127 ? -14.553 -16.537 22.249 1.00 64.62 127 PRO A N 1
ATOM 916 C CA . PRO A 1 127 ? -15.814 -17.224 22.011 1.00 64.62 127 PRO A CA 1
ATOM 917 C C . PRO A 1 127 ? -16.496 -17.501 23.355 1.00 64.62 127 PRO A C 1
ATOM 919 O O . PRO A 1 127 ? -15.814 -17.800 24.337 1.00 64.62 127 PRO A O 1
ATOM 922 N N . ASP A 1 128 ? -17.830 -17.417 23.404 1.00 58.69 128 ASP A N 1
ATOM 923 C CA . ASP A 1 128 ? -18.558 -17.873 24.589 1.00 58.69 128 ASP A CA 1
ATOM 924 C C . ASP A 1 128 ? -18.168 -19.319 24.888 1.00 58.69 128 ASP A C 1
ATOM 926 O O . ASP A 1 128 ? -18.185 -20.181 24.001 1.00 58.69 128 ASP A O 1
ATOM 930 N N . ALA A 1 129 ? -17.822 -19.580 26.149 1.00 49.97 129 ALA A N 1
ATOM 931 C CA . ALA A 1 129 ? -17.776 -20.942 26.640 1.00 49.97 129 ALA A CA 1
ATOM 932 C C . ALA A 1 129 ? -19.138 -21.594 26.339 1.00 49.97 129 ALA A C 1
ATOM 934 O O . ALA A 1 129 ? -20.167 -20.935 26.532 1.00 49.97 129 ALA A O 1
ATOM 935 N N . PRO A 1 130 ? -19.174 -22.851 25.858 1.00 47.12 130 PRO A N 1
ATOM 936 C CA . PRO A 1 130 ? -20.428 -23.571 25.710 1.00 47.12 130 PRO A CA 1
ATOM 937 C C . PRO A 1 130 ? -21.199 -23.465 27.024 1.00 47.12 130 PRO A C 1
ATOM 939 O O . PRO A 1 130 ? -20.664 -23.812 28.076 1.00 47.12 130 PRO A O 1
ATOM 942 N N . GLN A 1 131 ? -22.419 -22.931 26.975 1.00 45.91 131 GLN A N 1
ATOM 943 C CA . GLN A 1 131 ? -23.310 -22.975 28.125 1.00 45.91 131 GLN A CA 1
ATOM 944 C C . GLN A 1 131 ? -23.548 -24.457 28.428 1.00 45.91 131 GLN A C 1
ATOM 946 O O . GLN A 1 131 ? -24.221 -25.133 27.654 1.00 45.91 131 GLN A O 1
ATOM 951 N N . GLU A 1 132 ? -22.956 -24.974 29.508 1.00 52.19 132 GLU A N 1
ATOM 952 C CA . GLU A 1 132 ? -23.407 -26.225 30.114 1.00 52.19 132 GLU A CA 1
ATOM 953 C C . GLU A 1 132 ? -24.892 -26.034 30.433 1.00 52.19 132 GLU A C 1
ATOM 955 O O . GLU A 1 132 ? -25.261 -25.235 31.298 1.00 52.19 132 GLU A O 1
ATOM 960 N N . GLU A 1 133 ? -25.748 -26.693 29.650 1.00 48.41 133 GLU A N 1
ATOM 961 C CA . GLU A 1 133 ? -27.171 -26.793 29.941 1.00 48.41 133 GLU A CA 1
ATOM 962 C C . GLU A 1 133 ? -27.299 -27.357 31.363 1.00 48.41 133 GLU A C 1
ATOM 964 O O . GLU A 1 133 ? -26.729 -28.414 31.646 1.00 48.41 133 GLU A O 1
ATOM 969 N N . PRO A 1 134 ? -27.984 -26.665 32.290 1.00 48.47 134 PRO A N 1
ATOM 970 C CA . PRO A 1 134 ? -28.201 -27.212 33.614 1.00 48.47 134 PRO A CA 1
ATOM 971 C C . PRO A 1 134 ? -29.085 -28.451 33.463 1.00 48.47 134 PRO A C 1
ATOM 973 O O . PRO A 1 134 ? -30.247 -28.346 33.066 1.00 48.47 134 PRO A O 1
ATOM 976 N N . ASP A 1 135 ? -28.497 -29.613 33.750 1.00 49.47 135 ASP A N 1
ATOM 977 C CA . ASP A 1 135 ? -29.171 -30.907 33.823 1.00 49.47 135 ASP A CA 1
ATOM 978 C C . ASP A 1 135 ? -30.464 -30.747 34.641 1.00 49.47 135 ASP A C 1
ATOM 980 O O . ASP A 1 135 ? -30.456 -30.235 35.768 1.00 49.47 135 ASP A O 1
ATOM 984 N N . ALA A 1 136 ? -31.596 -31.093 34.030 1.00 54.09 136 ALA A N 1
ATOM 985 C CA . ALA A 1 136 ? -32.914 -30.910 34.621 1.00 54.09 136 ALA A CA 1
ATOM 986 C C . ALA A 1 136 ? -33.050 -31.713 35.937 1.00 54.09 136 ALA A C 1
ATOM 988 O O . ALA A 1 136 ? -32.420 -32.764 36.085 1.00 54.09 136 ALA A O 1
ATOM 989 N N . PRO A 1 137 ? -33.884 -31.273 36.902 1.00 50.47 137 PRO A N 1
ATOM 990 C CA . PRO A 1 137 ? -34.083 -32.003 38.151 1.00 50.47 137 PRO A CA 1
ATOM 991 C C . PRO A 1 137 ? -34.617 -33.415 37.880 1.00 50.47 137 PRO A C 1
ATOM 993 O O . PRO A 1 137 ? -35.613 -33.579 37.179 1.00 50.47 137 PRO A O 1
ATOM 996 N N . GLN A 1 138 ? -33.963 -34.427 38.454 1.00 52.59 138 GLN A N 1
ATOM 997 C CA . GLN A 1 138 ? -34.420 -35.817 38.414 1.00 52.59 138 GLN A CA 1
ATOM 998 C C . GLN A 1 138 ? -35.788 -35.929 39.112 1.00 52.59 138 GLN A C 1
ATOM 1000 O O . GLN A 1 138 ? -35.892 -35.678 40.311 1.00 52.59 138 GLN A O 1
ATOM 1005 N N . GLU A 1 139 ? -36.835 -36.294 38.365 1.00 50.25 139 GLU A N 1
ATOM 1006 C CA . GLU A 1 139 ? -38.123 -36.718 38.927 1.00 50.25 139 GLU A CA 1
ATOM 1007 C C . GLU A 1 139 ? -37.918 -37.992 39.764 1.00 50.25 139 GLU A C 1
ATOM 1009 O O . GLU A 1 139 ? -37.534 -39.041 39.243 1.00 50.25 139 GLU A O 1
ATOM 1014 N N . GLU A 1 140 ? -38.174 -37.903 41.072 1.00 57.53 140 GLU A N 1
ATOM 1015 C CA . GLU A 1 140 ? -38.269 -39.069 41.951 1.00 57.53 140 GLU A CA 1
ATOM 1016 C C . GLU A 1 140 ? -39.516 -39.897 41.583 1.00 57.53 140 GLU A C 1
ATOM 1018 O O . GLU A 1 140 ? -40.620 -39.344 41.526 1.00 57.53 140 GLU A O 1
ATOM 1023 N N . PRO A 1 141 ? -39.403 -41.218 41.345 1.00 48.00 141 PRO A N 1
ATOM 1024 C CA . PRO A 1 141 ? -40.572 -42.040 41.087 1.00 48.00 141 PRO A CA 1
ATOM 1025 C C . PRO A 1 141 ? -41.336 -42.291 42.390 1.00 48.00 141 PRO A C 1
ATOM 1027 O O . PRO A 1 141 ? -40.808 -42.863 43.343 1.00 48.00 141 PRO A O 1
ATOM 1030 N N . GLY A 1 142 ? -42.599 -41.863 42.395 1.00 50.38 142 GLY A N 1
ATOM 1031 C CA . GLY A 1 142 ? -43.537 -42.024 43.498 1.00 50.38 142 GLY A CA 1
ATOM 1032 C C . GLY A 1 142 ? -43.771 -43.480 43.907 1.00 50.38 142 GLY A C 1
ATOM 1033 O O . GLY A 1 142 ? -43.932 -44.382 43.083 1.00 50.38 142 GLY A O 1
ATOM 1034 N N . GLU A 1 143 ? -43.821 -43.662 45.220 1.00 53.56 143 GLU A N 1
ATOM 1035 C CA . GLU A 1 143 ? -44.202 -44.869 45.947 1.00 53.56 143 GLU A CA 1
ATOM 1036 C C . GLU A 1 143 ? -45.656 -45.275 45.619 1.00 53.56 143 GLU A C 1
ATOM 1038 O O . GLU A 1 143 ? -46.551 -44.427 45.702 1.00 53.56 143 GLU A O 1
ATOM 1043 N N . PRO A 1 144 ? -45.947 -46.536 45.238 1.00 55.84 144 PRO A N 1
ATOM 1044 C CA . PRO A 1 144 ? -47.321 -46.987 45.107 1.00 55.84 144 PRO A CA 1
ATOM 1045 C C . PRO A 1 144 ? -47.816 -47.569 46.436 1.00 55.84 144 PRO A C 1
ATOM 1047 O O . PRO A 1 144 ? -47.321 -48.577 46.935 1.00 55.84 144 PRO A O 1
ATOM 1050 N N . ASP A 1 145 ? -48.845 -46.924 46.969 1.00 53.16 145 ASP A N 1
ATOM 1051 C CA . ASP A 1 145 ? -49.689 -47.391 48.064 1.00 53.16 145 ASP A CA 1
ATOM 1052 C C . ASP A 1 145 ? -50.549 -48.584 47.581 1.00 53.16 145 ASP A C 1
ATOM 1054 O O . ASP A 1 145 ? -51.412 -48.394 46.713 1.00 53.16 145 ASP A O 1
ATOM 1058 N N . ARG A 1 146 ? -50.272 -49.807 48.079 1.00 48.91 146 ARG A N 1
ATOM 1059 C CA . ARG A 1 146 ? -51.240 -50.867 48.477 1.00 48.91 146 ARG A CA 1
ATOM 1060 C C . ARG A 1 146 ? -50.617 -52.237 48.745 1.00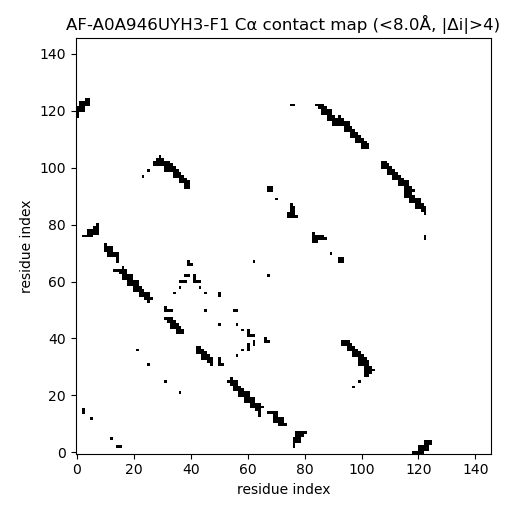 48.91 146 ARG A C 1
ATOM 1062 O O . ARG A 1 146 ? -49.944 -52.779 47.843 1.00 48.91 146 ARG A O 1
#

Solvent-accessible surface area (backbone atoms only — not comparable to full-atom values): 8960 Å² total; per-residue (Å²): 83,78,38,72,54,36,65,83,93,61,51,62,45,82,57,70,63,47,75,42,83,45,76,44,77,60,84,55,102,42,47,61,48,34,40,37,43,32,40,80,92,40,69,49,73,49,47,31,85,80,44,64,97,46,63,52,52,74,50,77,49,66,38,54,30,91,73,52,71,68,47,73,48,83,62,53,28,34,63,90,41,85,88,31,38,52,62,47,78,40,74,56,67,47,51,37,40,38,41,38,34,27,36,45,88,92,45,77,49,80,46,79,51,73,48,71,36,71,47,56,40,32,42,57,68,82,77,79,73,80,78,78,74,78,79,74,84,81,80,77,84,79,84,82,92,130